Protein AF-A0A524DK30-F1 (afdb_monomer_lite)

pLDDT: mean 73.44, std 16.81, range [44.94, 94.25]

Radius of gyration: 13.91 Å; chains: 1; bounding box: 40×29×29 Å

Secondary structure (DSSP, 8-state):
--S-SEEEEE-HHHHHHHHTTSS-HHHHHHSB-TTSSBSEEEEESSSS--HHHHHHHHHHH--------

Structure (mmCIF, N/CA/C/O backbone):
data_AF-A0A524DK30-F1
#
_entry.id   AF-A0A524DK30-F1
#
loop_
_atom_site.group_PDB
_atom_site.id
_atom_site.type_symbol
_atom_site.label_at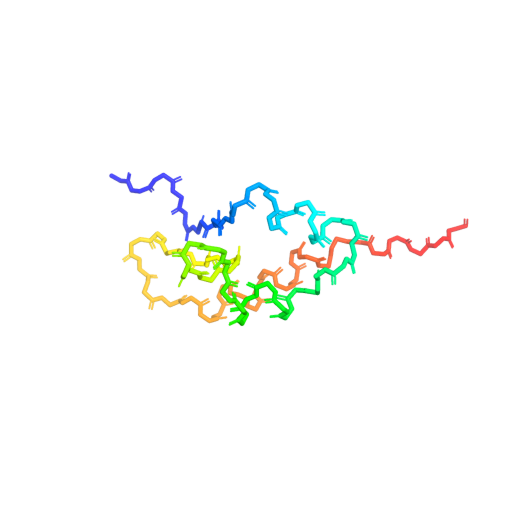om_id
_atom_site.label_alt_id
_atom_site.label_comp_id
_atom_site.label_asym_id
_atom_site.label_entity_id
_atom_site.label_seq_id
_atom_site.pdbx_PDB_ins_code
_atom_site.Cartn_x
_atom_site.Cartn_y
_atom_site.Cartn_z
_atom_site.occupancy
_atom_site.B_iso_or_equiv
_atom_site.auth_seq_id
_atom_site.auth_comp_id
_atom_site.auth_asym_id
_atom_site.auth_atom_id
_atom_site.pdbx_PDB_model_num
ATOM 1 N N . MET A 1 1 ? -18.089 -14.858 7.297 1.00 46.25 1 MET A N 1
ATOM 2 C CA . MET A 1 1 ? -16.663 -15.235 7.327 1.00 46.25 1 MET A CA 1
ATOM 3 C C . MET A 1 1 ? -15.958 -14.299 6.375 1.00 46.25 1 MET A C 1
ATOM 5 O O . MET A 1 1 ? -16.432 -14.162 5.255 1.00 46.25 1 MET A O 1
ATOM 9 N N . ASP A 1 2 ? -14.909 -13.620 6.825 1.00 53.66 2 ASP A N 1
ATOM 10 C CA . ASP A 1 2 ? -14.081 -12.830 5.915 1.00 53.66 2 ASP A CA 1
ATOM 11 C C . ASP A 1 2 ? -13.241 -13.807 5.083 1.00 53.66 2 ASP A C 1
ATOM 13 O O . ASP A 1 2 ? -12.561 -14.662 5.643 1.00 53.66 2 ASP A O 1
ATOM 17 N N . ASN A 1 3 ? -13.307 -13.709 3.753 1.00 63.72 3 ASN A N 1
ATOM 18 C CA . ASN A 1 3 ? -12.668 -14.662 2.831 1.00 63.72 3 ASN A CA 1
ATOM 19 C C . ASN A 1 3 ? -11.131 -14.566 2.790 1.00 63.72 3 ASN A C 1
ATOM 21 O O . ASN A 1 3 ? -10.496 -15.312 2.048 1.00 63.72 3 ASN A O 1
ATOM 25 N N . TYR A 1 4 ? -10.528 -13.635 3.536 1.00 64.94 4 TYR A N 1
ATOM 26 C CA . TYR A 1 4 ? -9.109 -13.315 3.416 1.00 64.94 4 TYR A CA 1
ATOM 27 C C . TYR A 1 4 ? -8.502 -12.934 4.772 1.00 64.94 4 TYR A C 1
ATOM 29 O O . TYR A 1 4 ? -9.020 -12.079 5.489 1.00 64.94 4 TYR A O 1
ATOM 37 N N . ASP A 1 5 ? -7.343 -13.512 5.091 1.00 67.56 5 ASP A N 1
ATOM 38 C CA . ASP A 1 5 ? -6.570 -13.202 6.305 1.00 67.56 5 ASP A CA 1
ATOM 39 C C . ASP A 1 5 ? -5.873 -11.831 6.263 1.00 67.56 5 ASP A C 1
ATOM 41 O O . ASP A 1 5 ? -5.366 -11.336 7.285 1.00 67.56 5 ASP A O 1
ATOM 45 N N . PHE A 1 6 ? -5.784 -11.251 5.067 1.00 71.88 6 PHE A N 1
ATOM 46 C CA . PHE A 1 6 ? -5.035 -10.047 4.742 1.00 71.88 6 PHE A CA 1
ATOM 47 C C . PHE A 1 6 ? -5.524 -9.471 3.411 1.00 71.88 6 PHE A C 1
ATOM 49 O O . PHE A 1 6 ? -5.785 -10.226 2.477 1.00 71.88 6 PHE A O 1
ATOM 56 N N . GLN A 1 7 ? -5.612 -8.144 3.307 1.00 76.88 7 GLN A N 1
ATOM 57 C CA . GLN A 1 7 ? -6.002 -7.477 2.069 1.00 76.88 7 GLN A CA 1
ATOM 58 C C . GLN A 1 7 ? -5.092 -6.283 1.791 1.00 76.88 7 GLN A C 1
ATOM 60 O O . GLN A 1 7 ? -4.847 -5.448 2.666 1.00 76.88 7 GLN A O 1
ATOM 65 N N . LEU A 1 8 ? -4.631 -6.194 0.546 1.00 80.62 8 LEU A N 1
ATOM 66 C CA . LEU A 1 8 ? -3.984 -5.009 0.001 1.00 80.62 8 LEU A CA 1
ATOM 67 C C . LEU A 1 8 ? -4.975 -4.289 -0.899 1.00 80.62 8 LEU A C 1
ATOM 69 O O . LEU A 1 8 ? -5.612 -4.904 -1.750 1.00 80.62 8 LEU A O 1
ATOM 73 N N . LEU A 1 9 ? -5.096 -2.985 -0.698 1.00 87.19 9 LEU A N 1
ATOM 74 C CA . LEU A 1 9 ? -5.930 -2.118 -1.514 1.00 87.19 9 LEU A CA 1
ATOM 75 C C . LEU A 1 9 ? -5.088 -0.944 -1.988 1.00 87.19 9 LEU A C 1
ATOM 77 O O . LEU A 1 9 ? -4.434 -0.277 -1.188 1.00 87.19 9 LEU A O 1
ATOM 81 N N . ALA A 1 10 ? -5.128 -0.694 -3.285 1.00 90.38 10 ALA A N 1
ATOM 82 C CA . ALA A 1 10 ? -4.472 0.428 -3.930 1.00 90.38 10 ALA A CA 1
ATOM 83 C C . ALA A 1 10 ? -5.311 0.851 -5.138 1.00 90.38 10 ALA A C 1
ATOM 85 O O . ALA A 1 10 ? -6.023 0.023 -5.715 1.00 90.38 10 ALA A O 1
ATOM 86 N N . ALA A 1 11 ? -5.241 2.127 -5.516 1.00 93.75 11 ALA A N 1
ATOM 87 C CA . ALA A 1 11 ? -5.830 2.559 -6.776 1.00 93.75 11 ALA A CA 1
ATOM 88 C C . ALA A 1 11 ? -4.996 1.999 -7.946 1.00 93.75 11 ALA A C 1
ATOM 90 O O . ALA A 1 11 ? -3.767 1.928 -7.820 1.00 93.75 11 ALA A O 1
ATOM 91 N N . PRO A 1 12 ? -5.617 1.629 -9.082 1.00 93.06 12 PRO A N 1
ATOM 92 C CA . PRO A 1 12 ? -4.888 1.131 -10.248 1.00 93.06 12 PRO A CA 1
ATOM 93 C C . PRO A 1 12 ? -3.757 2.066 -10.691 1.00 93.06 12 PRO A C 1
ATOM 95 O O . PRO A 1 12 ? -2.662 1.606 -11.008 1.00 93.06 12 PRO A O 1
ATOM 98 N N . GLU A 1 13 ? -3.983 3.380 -10.644 1.00 92.38 13 GLU A N 1
ATOM 99 C CA . GLU A 1 13 ? -2.976 4.374 -11.014 1.00 92.38 13 GLU A CA 1
ATOM 100 C C . GLU A 1 13 ? -1.776 4.368 -10.058 1.00 92.38 13 GLU A C 1
ATOM 102 O O . GLU A 1 13 ? -0.634 4.451 -10.501 1.00 92.38 13 GLU A O 1
ATOM 107 N N . ASP A 1 14 ? -2.006 4.214 -8.751 1.00 91.75 14 ASP A N 1
ATOM 108 C CA . ASP A 1 14 ? -0.917 4.150 -7.773 1.00 91.75 14 ASP A CA 1
ATOM 109 C C . ASP A 1 14 ? -0.061 2.887 -7.972 1.00 91.75 14 ASP A C 1
ATOM 111 O O . ASP A 1 14 ? 1.161 2.953 -7.833 1.00 91.75 14 ASP A O 1
ATOM 115 N N . LEU A 1 15 ? -0.681 1.756 -8.339 1.00 89.62 15 LEU A N 1
ATOM 116 C CA . LEU A 1 15 ? 0.035 0.521 -8.680 1.00 89.62 15 LEU A CA 1
ATOM 117 C C . LEU A 1 15 ? 0.845 0.661 -9.967 1.00 89.62 15 LEU A C 1
ATOM 119 O O . LEU A 1 15 ? 1.966 0.170 -10.022 1.00 89.62 15 LEU A O 1
ATOM 123 N N . MET A 1 16 ? 0.324 1.361 -10.974 1.00 92.94 16 MET A N 1
ATOM 124 C CA . MET A 1 16 ? 1.062 1.631 -12.209 1.00 92.94 16 MET A CA 1
ATOM 125 C C . MET A 1 16 ? 2.369 2.383 -11.921 1.00 92.94 16 MET A C 1
ATOM 127 O O . MET A 1 16 ? 3.432 1.965 -12.377 1.00 92.94 16 MET A O 1
ATOM 131 N N . PHE A 1 17 ? 2.300 3.436 -11.101 1.00 89.88 17 PHE A N 1
ATOM 132 C CA . PHE A 1 17 ? 3.477 4.193 -10.663 1.00 89.88 17 PHE A CA 1
ATOM 133 C C . PHE A 1 17 ? 4.394 3.410 -9.717 1.00 89.88 17 PHE A C 1
ATOM 135 O O . PHE A 1 17 ? 5.557 3.745 -9.541 1.00 89.88 17 PHE A O 1
ATOM 142 N N . PHE A 1 18 ? 3.889 2.385 -9.042 1.00 88.12 18 PHE A N 1
ATOM 143 C CA . PHE A 1 18 ? 4.743 1.490 -8.270 1.00 88.12 18 PHE A CA 1
ATOM 144 C C . PHE A 1 18 ? 5.495 0.522 -9.194 1.00 88.12 18 PHE A C 1
ATOM 146 O O . PHE A 1 18 ? 6.711 0.382 -9.097 1.00 88.12 18 PHE A O 1
ATOM 153 N N . CYS A 1 19 ? 4.788 -0.110 -10.134 1.00 86.19 19 CYS A N 1
ATOM 154 C CA . CYS A 1 19 ? 5.348 -1.090 -11.064 1.00 86.19 19 CYS A CA 1
ATOM 155 C C . CYS A 1 19 ? 6.362 -0.493 -12.048 1.00 86.19 19 CYS A C 1
ATOM 157 O O . CYS A 1 19 ? 7.289 -1.191 -12.447 1.00 86.19 19 CYS A O 1
ATOM 159 N N . ASN A 1 20 ? 6.214 0.778 -12.432 1.00 90.38 20 ASN A N 1
ATOM 160 C CA . ASN A 1 20 ? 7.185 1.467 -13.288 1.00 90.38 20 ASN A CA 1
ATOM 161 C C . ASN A 1 20 ? 8.422 1.989 -12.517 1.00 90.38 20 ASN A C 1
ATOM 163 O O . ASN A 1 20 ? 9.328 2.545 -13.134 1.00 90.38 20 ASN A O 1
ATOM 167 N N . GLY A 1 21 ? 8.466 1.816 -11.189 1.00 85.81 21 GLY A N 1
ATOM 168 C CA . GLY A 1 21 ? 9.577 2.226 -10.326 1.00 85.81 21 GLY A CA 1
ATOM 169 C C . GLY A 1 21 ? 9.550 3.683 -9.852 1.00 85.81 21 GLY A C 1
ATOM 170 O O . GLY A 1 21 ? 10.465 4.096 -9.143 1.00 85.81 21 GLY A O 1
ATOM 171 N N . GLU A 1 22 ? 8.525 4.464 -10.198 1.00 91.50 22 GLU A N 1
ATOM 172 C CA . GLU A 1 22 ? 8.407 5.875 -9.808 1.00 91.50 22 GLU A CA 1
ATOM 173 C C . GLU A 1 22 ? 8.078 6.040 -8.314 1.00 91.50 22 GLU A C 1
ATOM 175 O O . GLU A 1 22 ? 8.674 6.861 -7.614 1.00 91.50 22 GLU A O 1
ATOM 180 N N . ASN A 1 23 ? 7.175 5.208 -7.790 1.00 87.19 23 ASN A N 1
ATOM 181 C CA . ASN A 1 23 ? 6.843 5.151 -6.372 1.00 87.19 23 ASN A CA 1
ATOM 182 C C . ASN A 1 23 ? 7.552 3.971 -5.706 1.00 87.19 23 ASN A C 1
ATOM 184 O O . ASN A 1 23 ? 7.338 2.816 -6.058 1.00 87.19 23 ASN A O 1
ATOM 188 N N . SER A 1 24 ? 8.334 4.245 -4.662 1.00 85.00 24 SER A N 1
ATOM 189 C CA . SER A 1 24 ? 8.897 3.194 -3.809 1.00 85.00 24 SER A CA 1
ATOM 190 C C . SER A 1 24 ? 7.841 2.587 -2.878 1.00 85.00 24 SER A C 1
ATOM 192 O O . SER A 1 24 ? 6.820 3.208 -2.577 1.00 85.00 24 SER A O 1
ATOM 194 N N . THR A 1 25 ? 8.107 1.401 -2.322 1.00 82.06 25 THR A N 1
ATOM 195 C CA . THR A 1 25 ? 7.213 0.770 -1.331 1.00 82.06 25 THR A CA 1
ATOM 196 C C . THR A 1 25 ? 6.951 1.687 -0.136 1.00 82.06 25 THR A C 1
ATOM 198 O O . THR A 1 25 ? 5.821 1.767 0.339 1.00 82.06 25 THR A O 1
ATOM 201 N N . ILE A 1 26 ? 7.975 2.423 0.323 1.00 85.44 26 ILE A N 1
ATOM 202 C CA . ILE A 1 26 ? 7.840 3.403 1.410 1.00 85.44 26 ILE A CA 1
ATOM 203 C C . ILE A 1 26 ? 6.877 4.517 0.989 1.00 85.44 26 ILE A C 1
ATOM 205 O O . ILE A 1 26 ? 5.928 4.792 1.717 1.00 85.44 26 ILE A O 1
ATOM 209 N N . HIS A 1 27 ? 7.059 5.085 -0.209 1.00 88.56 27 HIS A N 1
ATOM 210 C CA . HIS A 1 27 ? 6.164 6.111 -0.748 1.00 88.56 27 HIS A CA 1
ATOM 211 C C . HIS A 1 27 ? 4.710 5.621 -0.784 1.00 88.56 27 HIS A C 1
ATOM 213 O O . HIS A 1 27 ? 3.795 6.340 -0.384 1.00 88.56 27 HIS A O 1
ATOM 219 N N . MET A 1 28 ? 4.492 4.378 -1.215 1.00 88.44 28 MET A N 1
ATOM 220 C CA . MET A 1 28 ? 3.162 3.779 -1.305 1.00 88.44 28 MET A CA 1
ATOM 221 C C . MET A 1 28 ? 2.474 3.647 0.063 1.00 88.44 28 MET A C 1
ATOM 223 O O . MET A 1 28 ? 1.273 3.886 0.177 1.00 88.44 28 MET A O 1
ATOM 227 N N . VAL A 1 29 ? 3.207 3.297 1.125 1.00 85.19 29 VAL A N 1
ATOM 228 C CA . VAL A 1 29 ? 2.611 3.098 2.461 1.00 85.19 29 VAL A CA 1
ATOM 229 C C . VAL A 1 29 ? 2.475 4.383 3.284 1.00 85.19 29 VAL A C 1
ATOM 231 O O . VAL A 1 29 ? 1.650 4.420 4.208 1.00 85.19 29 VAL A O 1
ATOM 234 N N . THR A 1 30 ? 3.265 5.422 2.990 1.00 85.75 30 THR A N 1
ATOM 235 C CA . THR A 1 30 ? 3.245 6.698 3.727 1.00 85.75 30 THR A CA 1
ATOM 236 C C . THR A 1 30 ? 2.362 7.750 3.075 1.00 85.75 30 THR A C 1
ATOM 238 O O . THR A 1 30 ? 1.675 8.487 3.785 1.00 85.75 30 THR A O 1
ATOM 241 N N . ASN A 1 31 ? 2.362 7.831 1.744 1.00 92.06 31 ASN A N 1
ATOM 242 C CA . ASN A 1 31 ? 1.752 8.952 1.042 1.00 92.06 31 ASN A CA 1
ATOM 243 C C . ASN A 1 31 ? 0.292 8.678 0.699 1.00 92.06 31 ASN A C 1
ATOM 245 O O . ASN A 1 31 ? -0.155 7.534 0.571 1.00 92.06 31 ASN A O 1
ATOM 249 N N . LYS A 1 32 ? -0.461 9.768 0.555 1.00 94.25 32 LYS A N 1
ATOM 250 C CA . L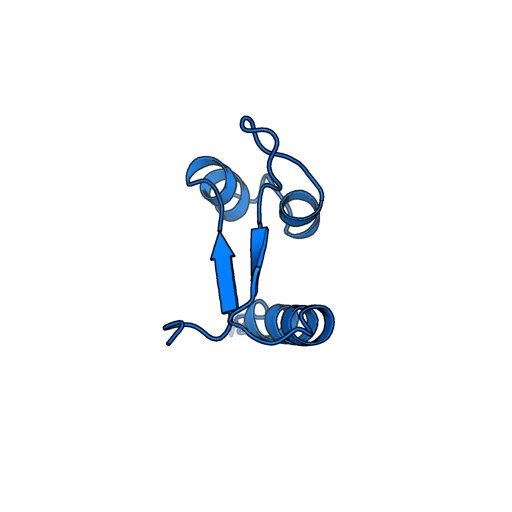YS A 1 32 ? -1.864 9.726 0.161 1.00 94.25 32 LYS A CA 1
ATOM 251 C C . LYS A 1 32 ? -2.009 9.815 -1.357 1.00 94.25 32 LYS A C 1
ATOM 253 O O . LYS A 1 32 ? -1.185 10.431 -2.031 1.00 94.25 32 LYS A O 1
ATOM 258 N N . ASN A 1 33 ? -3.047 9.187 -1.886 1.00 92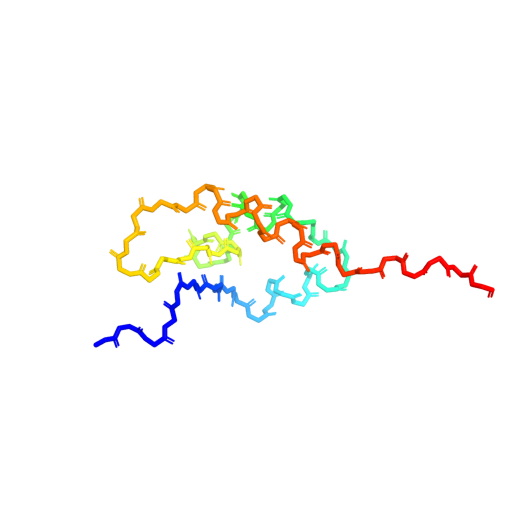.56 33 ASN A N 1
ATOM 259 C CA . ASN A 1 33 ? -3.460 9.302 -3.274 1.00 92.56 33 ASN A CA 1
ATOM 260 C C . ASN A 1 33 ? -4.407 10.495 -3.470 1.00 92.56 33 ASN A C 1
ATOM 262 O O . ASN A 1 33 ? -4.740 11.213 -2.523 1.00 92.56 33 ASN A O 1
ATOM 266 N N . ARG A 1 34 ? -4.877 10.687 -4.708 1.00 92.50 34 ARG A N 1
ATOM 267 C CA . ARG A 1 34 ? -5.805 11.774 -5.070 1.00 92.50 34 ARG A CA 1
ATOM 268 C C . ARG A 1 34 ? -7.141 11.744 -4.317 1.00 92.50 34 ARG A C 1
ATOM 270 O O . ARG A 1 34 ? -7.829 12.754 -4.272 1.00 92.50 34 ARG A O 1
ATOM 277 N N . PHE A 1 35 ? -7.503 10.605 -3.730 1.00 92.06 35 PHE A N 1
ATOM 278 C CA . PHE A 1 35 ? -8.732 10.420 -2.958 1.00 92.06 35 PHE A CA 1
ATOM 279 C C . PHE A 1 35 ? -8.529 10.683 -1.456 1.00 92.06 35 PHE A C 1
ATOM 281 O O . PHE A 1 35 ? -9.448 10.499 -0.664 1.00 92.06 35 PHE A O 1
ATOM 288 N N . GLY A 1 36 ? -7.327 11.099 -1.040 1.00 91.69 36 GLY A N 1
ATOM 289 C CA . GLY A 1 36 ? -6.999 11.381 0.360 1.00 91.69 36 GLY A CA 1
ATOM 290 C C . GLY A 1 36 ? -6.730 10.136 1.214 1.00 91.69 36 GLY A C 1
ATOM 291 O O . GLY A 1 36 ? -6.472 10.263 2.416 1.00 91.69 36 GLY A O 1
ATOM 292 N N . GLU A 1 37 ? -6.737 8.945 0.613 1.00 90.50 37 GLU A N 1
ATOM 293 C CA . GLU A 1 37 ? -6.406 7.679 1.268 1.00 90.50 37 GLU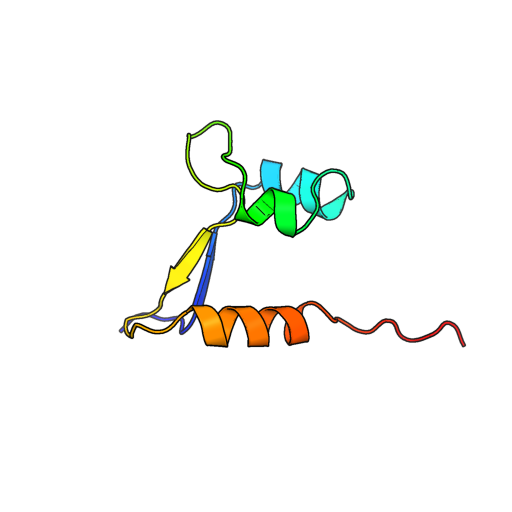 A CA 1
ATOM 294 C C . GLU A 1 37 ? -4.934 7.311 1.052 1.00 90.50 37 GLU A C 1
ATOM 296 O O . GLU A 1 37 ? -4.310 7.813 0.127 1.00 90.50 37 GLU A O 1
ATOM 301 N N . ARG A 1 38 ? -4.348 6.428 1.874 1.00 89.94 38 ARG A N 1
ATOM 302 C CA . ARG A 1 38 ? -2.982 5.924 1.610 1.00 89.94 38 ARG A CA 1
ATOM 303 C C . ARG A 1 38 ? -2.930 5.210 0.254 1.00 89.94 38 ARG A C 1
ATOM 305 O O . ARG A 1 38 ? -3.838 4.438 -0.041 1.00 89.94 38 ARG A O 1
ATOM 312 N N . LYS A 1 39 ? -1.861 5.425 -0.521 1.00 90.94 39 LYS A N 1
ATOM 313 C CA . LYS A 1 39 ? -1.659 4.809 -1.849 1.00 90.94 39 LYS A CA 1
ATOM 314 C C . LYS A 1 39 ? -1.667 3.277 -1.795 1.00 90.94 39 LYS A C 1
ATOM 316 O O . LYS A 1 39 ? -2.211 2.637 -2.686 1.00 90.94 39 LYS A O 1
ATOM 321 N N . LEU A 1 40 ? -1.124 2.697 -0.723 1.00 87.12 40 LEU A N 1
ATOM 322 C CA . LEU A 1 40 ? -1.257 1.284 -0.378 1.00 87.12 40 LEU A CA 1
ATOM 323 C C . LEU A 1 40 ? -1.864 1.145 1.020 1.00 87.12 40 LEU A C 1
ATOM 325 O O . LEU A 1 40 ? -1.238 1.456 2.039 1.00 87.12 40 LEU A O 1
ATOM 329 N N . LYS A 1 41 ? -3.100 0.654 1.074 1.00 85.50 41 LYS A N 1
ATOM 330 C CA . LYS A 1 41 ? -3.806 0.327 2.312 1.00 85.50 41 LYS A CA 1
ATOM 331 C C . LYS A 1 41 ? -3.617 -1.148 2.615 1.00 85.50 41 LYS A C 1
ATOM 333 O O . LYS A 1 41 ? -3.973 -2.018 1.826 1.00 85.50 41 LYS A O 1
ATOM 338 N N . ILE A 1 42 ? -3.108 -1.407 3.809 1.00 78.38 42 ILE A N 1
ATOM 339 C CA . ILE A 1 42 ? -2.995 -2.747 4.367 1.00 78.38 42 ILE A CA 1
ATOM 340 C C . ILE A 1 42 ? -4.160 -2.942 5.330 1.00 78.38 42 ILE A C 1
ATOM 342 O O . ILE A 1 42 ? -4.185 -2.356 6.416 1.00 78.38 42 ILE A O 1
ATOM 346 N N . GLN A 1 43 ? -5.141 -3.734 4.911 1.00 74.44 43 GLN A N 1
ATOM 347 C CA . GLN A 1 43 ? -6.331 -4.030 5.693 1.00 74.44 43 GLN A CA 1
ATOM 348 C C . GLN A 1 43 ? -6.299 -5.449 6.265 1.00 74.44 43 GLN A C 1
ATOM 350 O O . GLN A 1 43 ? -5.554 -6.339 5.851 1.00 74.44 43 GLN A O 1
ATOM 355 N N . LYS A 1 44 ? -7.074 -5.607 7.330 1.00 66.38 44 LYS A N 1
ATOM 356 C CA . LYS A 1 44 ? -7.110 -6.747 8.236 1.00 66.38 44 LYS A CA 1
ATOM 357 C C . LYS A 1 44 ? -8.296 -7.648 7.876 1.00 66.38 44 LYS A C 1
ATOM 359 O O . LYS A 1 44 ? -9.395 -7.125 7.763 1.00 66.38 44 LYS A O 1
ATOM 364 N N . GLY A 1 45 ? -8.105 -8.968 7.850 1.00 59.38 45 GLY A N 1
ATOM 365 C CA . GLY A 1 45 ? -9.187 -9.912 8.166 1.00 59.38 45 GLY A CA 1
ATOM 366 C C . GLY A 1 45 ? -9.343 -10.024 9.689 1.00 59.38 45 GLY A C 1
ATOM 367 O O . GLY A 1 45 ? -8.343 -10.217 10.380 1.00 59.38 45 GLY A O 1
ATOM 368 N N . THR A 1 46 ? -10.553 -9.806 10.219 1.00 51.97 46 THR A N 1
ATOM 369 C CA . THR A 1 46 ? -11.083 -9.918 11.612 1.00 51.97 46 THR A CA 1
ATOM 370 C C . THR A 1 46 ? -10.202 -9.812 12.894 1.00 51.97 46 THR A C 1
ATOM 372 O O . THR A 1 46 ? -10.652 -9.200 13.863 1.00 51.97 46 THR A O 1
ATOM 375 N N . THR A 1 47 ? -8.932 -10.240 12.979 1.00 53.47 47 THR A N 1
ATOM 376 C CA . THR A 1 47 ? -8.062 -10.228 14.200 1.00 53.47 47 THR A CA 1
ATOM 377 C C . THR A 1 47 ? -6.655 -9.586 13.997 1.00 53.47 47 THR A C 1
ATOM 379 O O . THR A 1 47 ? -5.665 -10.209 13.660 1.00 53.47 47 THR A O 1
ATOM 382 N N . GLY A 1 48 ? -6.457 -8.270 14.043 1.00 52.59 48 GLY A N 1
ATOM 383 C CA . GLY A 1 48 ? -6.123 -7.476 15.229 1.00 52.59 48 GLY A CA 1
ATOM 384 C C . GLY A 1 48 ? -4.632 -7.138 15.343 1.00 52.59 48 GLY A C 1
ATOM 385 O O . GLY A 1 48 ? -4.292 -6.216 16.070 1.00 52.59 48 GLY A O 1
ATOM 386 N N . ARG A 1 49 ? -3.739 -7.835 14.625 1.00 55.66 49 ARG A N 1
ATOM 387 C CA . ARG A 1 49 ? -2.279 -7.667 14.756 1.00 55.66 49 ARG A CA 1
ATOM 388 C C . ARG A 1 49 ? -1.594 -7.634 13.381 1.00 55.66 49 ARG A C 1
ATOM 390 O O . ARG A 1 49 ? -1.229 -8.677 12.850 1.00 55.66 49 ARG A O 1
ATOM 397 N N . ASN A 1 50 ? -1.414 -6.439 12.806 1.00 59.44 50 ASN A N 1
ATOM 398 C CA . ASN A 1 50 ? -0.974 -6.276 11.405 1.00 59.44 50 ASN A CA 1
ATOM 399 C C . ASN A 1 50 ? 0.475 -5.807 11.191 1.00 59.44 50 ASN A C 1
ATOM 401 O O . ASN A 1 50 ? 0.957 -5.897 10.067 1.00 59.44 50 ASN A O 1
ATOM 405 N N . LEU A 1 51 ? 1.212 -5.384 12.223 1.00 55.97 51 LEU A N 1
ATOM 406 C CA . LEU A 1 51 ? 2.636 -5.037 12.054 1.00 55.97 51 LEU A CA 1
ATOM 407 C C . LEU A 1 51 ? 3.513 -6.278 11.810 1.00 55.97 51 LEU A C 1
ATOM 409 O O . LEU A 1 51 ? 4.352 -6.276 10.916 1.00 55.97 51 LEU A O 1
ATOM 413 N N . GLY A 1 52 ? 3.261 -7.382 12.523 1.00 59.31 52 GLY A N 1
ATOM 414 C CA . GLY A 1 52 ? 3.985 -8.640 12.299 1.00 59.31 52 GLY A CA 1
ATOM 415 C C . GLY A 1 52 ? 3.683 -9.291 10.942 1.00 59.31 52 GLY A C 1
ATOM 416 O O . GLY A 1 52 ? 4.573 -9.869 10.325 1.00 59.31 52 GLY A O 1
ATOM 417 N N . LYS A 1 53 ? 2.447 -9.164 10.435 1.00 60.47 53 LYS A N 1
ATOM 418 C CA . LYS A 1 53 ? 2.081 -9.628 9.083 1.00 60.47 53 LYS A CA 1
ATOM 419 C C . LYS A 1 53 ? 2.729 -8.769 7.988 1.00 60.47 53 LYS A C 1
ATOM 421 O O . LYS A 1 53 ? 3.128 -9.314 6.969 1.00 60.47 53 LYS A O 1
ATOM 426 N N . LEU A 1 54 ? 2.907 -7.465 8.218 1.00 58.72 54 LEU A N 1
ATOM 427 C CA . LEU A 1 54 ? 3.637 -6.578 7.306 1.00 58.72 54 LEU A CA 1
ATOM 428 C C . LEU A 1 54 ? 5.124 -6.956 7.189 1.00 58.72 54 LEU A C 1
ATOM 430 O O . LEU A 1 54 ? 5.668 -6.964 6.091 1.00 58.72 54 LEU A O 1
ATOM 434 N N . LEU A 1 55 ? 5.768 -7.339 8.298 1.00 59.06 55 LEU A N 1
ATOM 435 C CA . LEU A 1 55 ? 7.137 -7.875 8.270 1.00 59.06 55 LEU A CA 1
ATOM 436 C C . LEU A 1 55 ? 7.216 -9.202 7.498 1.00 59.06 55 LEU A C 1
ATOM 438 O O . LEU A 1 55 ? 8.150 -9.413 6.734 1.00 59.06 55 LEU A O 1
ATOM 442 N N . LYS A 1 56 ? 6.203 -10.073 7.620 1.00 62.06 56 LYS A 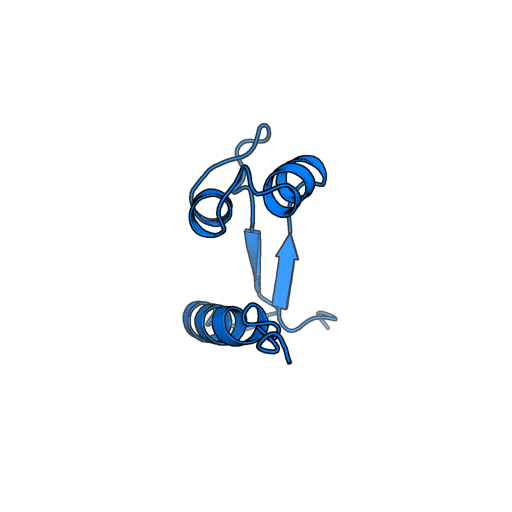N 1
ATOM 443 C CA . LYS A 1 56 ? 6.091 -11.275 6.771 1.00 62.06 56 LYS A CA 1
ATOM 444 C C . LYS A 1 56 ? 5.867 -10.934 5.295 1.00 62.06 56 LYS A C 1
ATOM 446 O O . LYS A 1 56 ? 6.342 -11.660 4.433 1.00 62.06 56 LYS A O 1
ATOM 451 N N . PHE A 1 57 ? 5.174 -9.836 5.000 1.00 61.81 57 PHE A N 1
ATOM 452 C CA . PHE A 1 57 ? 4.983 -9.356 3.634 1.00 61.81 57 PHE A CA 1
ATOM 453 C C . PHE A 1 57 ? 6.283 -8.848 3.007 1.00 61.81 57 PHE A C 1
ATOM 455 O O . PHE A 1 57 ? 6.509 -9.102 1.832 1.00 61.81 57 PHE A O 1
ATOM 462 N N . ALA A 1 58 ? 7.177 -8.216 3.777 1.00 61.44 58 ALA A N 1
ATOM 463 C CA . ALA A 1 58 ? 8.517 -7.890 3.286 1.00 61.44 58 ALA A CA 1
ATOM 464 C C . ALA A 1 58 ? 9.248 -9.151 2.793 1.00 61.44 58 ALA A C 1
ATOM 466 O O . ALA A 1 58 ? 9.811 -9.123 1.709 1.00 61.44 58 ALA A O 1
ATOM 467 N N . ASN A 1 59 ? 9.134 -10.276 3.509 1.00 60.56 59 ASN A N 1
ATOM 468 C CA . ASN A 1 59 ? 9.694 -11.559 3.062 1.00 60.56 59 ASN A CA 1
ATOM 469 C C . ASN A 1 59 ? 8.997 -12.136 1.815 1.00 60.56 59 ASN A C 1
ATOM 471 O O . ASN A 1 59 ? 9.635 -12.860 1.066 1.00 60.56 59 ASN A O 1
ATOM 475 N N . LEU A 1 60 ? 7.713 -11.833 1.586 1.00 56.62 60 LEU A N 1
ATOM 476 C CA . LEU A 1 60 ? 6.984 -12.223 0.367 1.00 56.62 60 LEU A CA 1
ATOM 477 C C . LEU A 1 60 ? 7.317 -11.329 -0.835 1.00 56.62 60 LEU A C 1
ATOM 479 O O . LEU A 1 60 ? 7.259 -11.793 -1.965 1.00 56.62 60 LEU A O 1
ATOM 483 N N . LEU A 1 61 ? 7.631 -10.052 -0.599 1.00 55.34 61 LEU A N 1
ATOM 484 C CA . LEU A 1 61 ? 8.069 -9.100 -1.623 1.00 55.34 61 LEU A CA 1
ATOM 485 C C . LEU A 1 61 ? 9.542 -9.260 -2.002 1.00 55.34 61 LEU A C 1
ATOM 487 O O . LEU A 1 61 ? 9.953 -8.745 -3.040 1.00 55.34 61 LEU A O 1
ATOM 491 N N . VAL A 1 62 ? 10.328 -9.987 -1.202 1.00 57.16 62 VAL A N 1
ATOM 492 C CA . VAL A 1 62 ? 11.580 -10.600 -1.663 1.00 57.16 62 VAL A CA 1
ATOM 493 C C . VAL A 1 62 ? 11.194 -11.789 -2.551 1.00 57.16 62 VAL A C 1
ATOM 495 O O . VAL A 1 62 ? 11.424 -12.945 -2.224 1.00 57.16 62 VAL A O 1
ATOM 498 N N . ILE A 1 63 ? 10.522 -11.494 -3.663 1.00 49.16 63 ILE A N 1
ATOM 499 C CA . ILE A 1 63 ? 10.445 -12.411 -4.790 1.00 49.16 63 ILE A CA 1
ATOM 500 C C . ILE A 1 63 ? 11.853 -12.402 -5.366 1.00 49.16 63 ILE A C 1
ATOM 502 O O . ILE A 1 63 ? 12.329 -11.357 -5.811 1.00 49.16 63 ILE A O 1
ATOM 506 N N . ASP A 1 64 ? 12.519 -13.539 -5.198 1.00 47.09 64 ASP A N 1
ATOM 507 C CA . ASP A 1 64 ? 13.786 -13.944 -5.785 1.00 47.09 64 ASP A CA 1
ATOM 508 C C . ASP A 1 64 ? 14.447 -12.904 -6.697 1.00 47.09 64 ASP A C 1
ATOM 510 O O . ASP A 1 64 ? 14.120 -12.749 -7.875 1.00 47.09 64 ASP A O 1
ATOM 514 N N . LYS A 1 65 ? 15.507 -12.280 -6.176 1.00 48.34 65 LYS A N 1
ATOM 515 C CA . LYS A 1 65 ? 16.688 -12.112 -7.016 1.00 48.34 65 LYS A CA 1
ATOM 516 C C . LYS A 1 65 ? 17.255 -13.515 -7.212 1.00 48.34 65 LYS A C 1
ATOM 518 O O . LYS A 1 65 ? 18.204 -13.879 -6.520 1.00 48.34 65 LYS A O 1
ATOM 523 N N . GLU A 1 66 ? 16.683 -14.298 -8.125 1.00 51.91 66 GLU A N 1
ATOM 524 C CA . GLU A 1 66 ? 17.500 -15.308 -8.783 1.00 51.91 66 GLU A CA 1
ATOM 525 C C . GLU A 1 66 ? 18.688 -14.528 -9.343 1.00 51.91 66 GLU A C 1
ATOM 527 O O . GLU A 1 66 ? 18.548 -13.613 -10.162 1.00 51.91 66 GLU A O 1
ATOM 532 N N . ALA A 1 67 ? 19.848 -14.770 -8.735 1.00 45.06 67 ALA A N 1
ATOM 533 C CA . ALA A 1 67 ? 21.105 -14.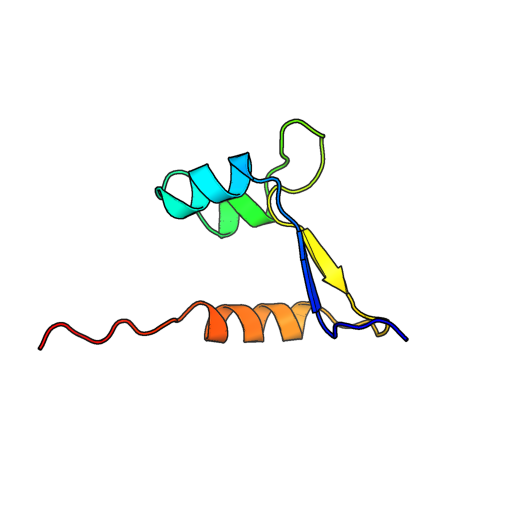235 -9.204 1.00 45.06 67 ALA A CA 1
ATOM 534 C C . ALA A 1 67 ? 21.221 -14.581 -10.696 1.00 45.06 67 ALA A C 1
ATOM 536 O O . ALA A 1 67 ? 20.857 -15.698 -11.071 1.00 45.06 67 ALA A O 1
ATOM 537 N N . PRO A 1 68 ? 21.696 -13.659 -11.550 1.00 45.50 68 PRO A N 1
ATOM 538 C CA . PRO A 1 68 ? 21.964 -14.018 -12.932 1.00 45.50 68 PRO A CA 1
ATOM 539 C C . PRO A 1 68 ? 22.976 -15.171 -12.923 1.00 45.50 68 PRO A C 1
ATOM 541 O O . PRO A 1 68 ? 24.069 -15.018 -12.369 1.00 45.50 68 PRO A O 1
ATOM 544 N N . VAL A 1 69 ? 22.568 -16.323 -13.462 1.00 44.94 69 VAL A N 1
ATOM 545 C CA . VAL A 1 69 ? 23.464 -17.428 -13.833 1.00 44.94 69 VAL A CA 1
ATOM 546 C C . VAL A 1 69 ? 24.130 -17.076 -15.153 1.00 44.94 69 VAL A C 1
ATOM 548 O O . VAL A 1 69 ? 23.404 -16.607 -16.060 1.00 44.94 69 VAL A O 1
#

Foldseek 3Di:
DPPDQKDKDADPVLVVCVVVPNADPVNQQPDADPVRHRRIDIDGDPDDDCPVVVVVVVVVVPPDPPPDD

Sequence (69 aa):
MDNYDFQLLAAPEDLMFFCNGENSTIHMVTNKNRFGERKLKIQKGTTGRNLGKLLKFANLLVIDKEAPV